Protein AF-A0A531KGP3-F1 (afdb_monomer)

Nearest PDB structures (foldseek):
  5v5f-assembly1_B  TM=4.474E-01  e=3.057E+00  Arabidopsis thaliana

Structure (mmCIF, N/CA/C/O backbone):
data_AF-A0A531KGP3-F1
#
_entry.id   AF-A0A531KGP3-F1
#
loop_
_atom_site.group_PDB
_atom_site.id
_atom_site.type_symbol
_atom_site.label_atom_id
_atom_site.label_alt_id
_atom_site.label_comp_id
_atom_site.label_asym_id
_atom_site.label_entity_id
_atom_site.label_seq_id
_atom_site.pdbx_PDB_ins_code
_atom_site.Cartn_x
_atom_site.Cartn_y
_atom_site.Cartn_z
_atom_site.occupancy
_atom_site.B_iso_or_equiv
_atom_site.auth_seq_id
_atom_site.auth_comp_id
_atom_site.auth_asym_id
_atom_site.auth_atom_id
_atom_site.pdbx_PDB_model_num
ATOM 1 N N . MET A 1 1 ? 2.936 5.260 2.602 1.00 81.25 1 MET A N 1
ATOM 2 C C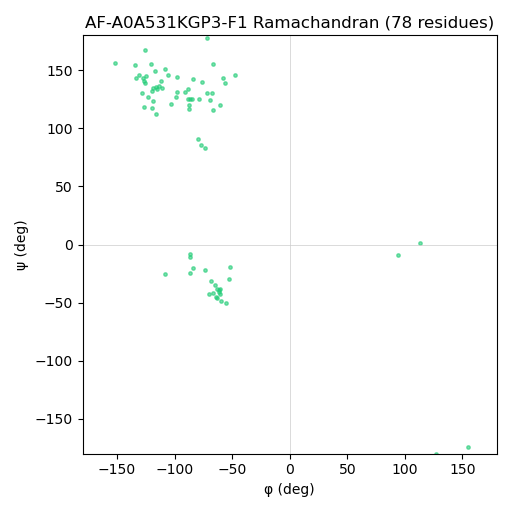A . MET A 1 1 ? 1.834 4.896 3.518 1.00 81.25 1 MET A CA 1
ATOM 3 C C . MET A 1 1 ? 0.510 5.300 2.895 1.00 81.25 1 MET A C 1
ATOM 5 O O . MET A 1 1 ? 0.459 6.364 2.285 1.00 81.25 1 MET A O 1
ATOM 9 N N . ALA A 1 2 ? -0.511 4.461 3.027 1.00 85.44 2 ALA A N 1
ATOM 10 C CA . ALA A 1 2 ? -1.881 4.723 2.590 1.00 85.44 2 ALA A CA 1
ATOM 11 C C . ALA A 1 2 ? -2.825 4.518 3.782 1.00 85.44 2 ALA A C 1
ATOM 13 O O . ALA A 1 2 ? -2.621 3.588 4.560 1.00 85.44 2 ALA A O 1
ATOM 14 N N . HIS A 1 3 ? -3.821 5.386 3.935 1.00 88.75 3 HIS A N 1
ATOM 15 C CA . HIS A 1 3 ? -4.832 5.290 4.986 1.00 88.75 3 HIS A CA 1
ATOM 16 C C . HIS A 1 3 ? -6.191 5.053 4.340 1.00 88.75 3 HIS A C 1
ATOM 18 O O . HIS A 1 3 ? -6.522 5.743 3.379 1.00 88.75 3 HIS A O 1
ATOM 24 N N . PHE A 1 4 ? -6.943 4.096 4.873 1.00 89.19 4 PHE A N 1
ATOM 25 C CA . PHE A 1 4 ? -8.300 3.786 4.438 1.00 89.19 4 PHE A CA 1
ATOM 26 C C . PHE A 1 4 ? -9.250 3.887 5.626 1.00 89.19 4 PHE A C 1
ATOM 28 O O . PHE A 1 4 ? -9.009 3.247 6.653 1.00 89.19 4 PHE A O 1
ATOM 35 N N . GLU A 1 5 ? -10.322 4.657 5.481 1.00 88.25 5 GLU A N 1
ATOM 36 C CA . GLU A 1 5 ? -11.365 4.839 6.496 1.00 88.25 5 GLU A CA 1
ATOM 37 C C . GLU A 1 5 ? -12.444 3.750 6.406 1.00 88.25 5 GLU A C 1
ATOM 39 O O . GLU A 1 5 ? -13.072 3.399 7.410 1.00 88.25 5 GLU A O 1
ATOM 44 N N . ALA A 1 6 ? -12.609 3.145 5.230 1.00 87.56 6 ALA A N 1
ATOM 45 C CA . ALA A 1 6 ? -13.514 2.043 4.962 1.00 87.56 6 ALA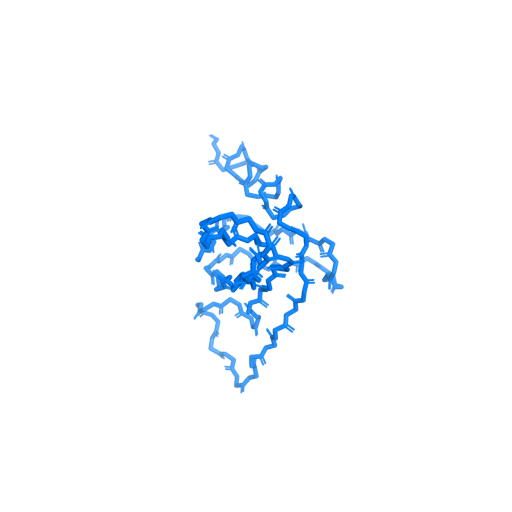 A CA 1
ATOM 46 C C . ALA A 1 6 ? -12.761 0.796 4.451 1.00 87.56 6 ALA A C 1
ATOM 48 O O . ALA A 1 6 ? -11.656 0.865 3.909 1.00 87.56 6 ALA A O 1
ATOM 49 N N . PRO A 1 7 ? -13.334 -0.404 4.646 1.00 87.75 7 PRO A N 1
ATOM 50 C CA . PRO A 1 7 ? -12.739 -1.624 4.125 1.00 87.75 7 PRO A CA 1
ATOM 51 C C . PRO A 1 7 ? -12.798 -1.653 2.589 1.00 87.75 7 PRO A C 1
ATOM 53 O O . PRO A 1 7 ? -13.862 -1.470 1.993 1.00 87.75 7 PRO A O 1
ATOM 56 N N . PHE A 1 8 ? -11.667 -1.939 1.947 1.00 87.38 8 PHE A N 1
ATOM 57 C CA . PHE A 1 8 ? -11.451 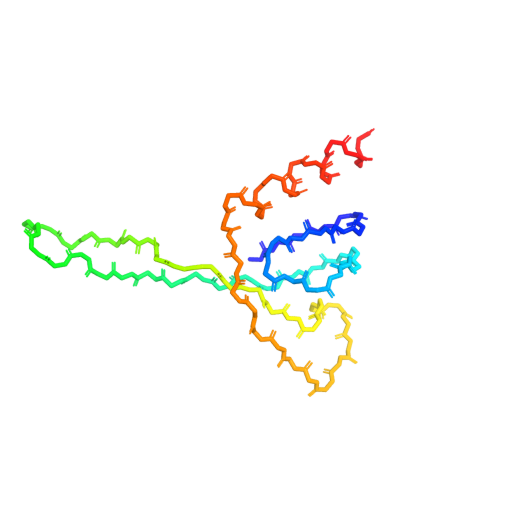-1.781 0.504 1.00 87.38 8 PHE A CA 1
ATOM 58 C C . PHE A 1 8 ? -10.954 -3.078 -0.150 1.00 87.38 8 PHE A C 1
ATOM 60 O O . PHE A 1 8 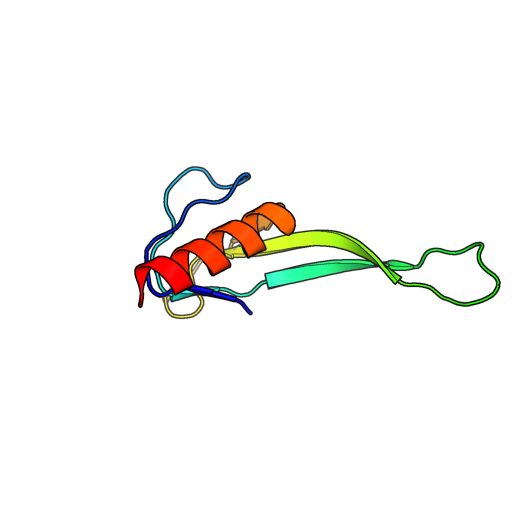? -10.571 -4.033 0.521 1.00 87.38 8 PHE A O 1
ATOM 67 N N . MET A 1 9 ? -10.969 -3.122 -1.482 1.00 86.06 9 MET A N 1
ATOM 68 C CA . MET A 1 9 ? -10.458 -4.240 -2.281 1.00 86.06 9 MET A CA 1
ATOM 69 C C . MET A 1 9 ? -9.464 -3.709 -3.313 1.00 86.06 9 MET A C 1
ATOM 71 O O . MET A 1 9 ? -9.679 -2.631 -3.868 1.00 86.06 9 MET A O 1
ATOM 75 N N . LEU A 1 10 ? -8.408 -4.475 -3.577 1.00 85.50 10 LEU A N 1
ATOM 76 C CA . LEU A 1 10 ? -7.405 -4.188 -4.604 1.00 85.50 10 LEU A CA 1
ATOM 77 C C . LEU A 1 10 ? -7.137 -5.447 -5.425 1.00 85.50 10 LEU A C 1
ATOM 79 O O . LEU A 1 10 ? -7.092 -6.546 -4.867 1.00 85.50 10 LEU A O 1
ATOM 83 N N . GLY A 1 11 ? -6.913 -5.289 -6.730 1.00 77.44 11 GLY A N 1
ATOM 84 C CA . GLY A 1 11 ? -6.332 -6.347 -7.549 1.00 77.44 11 GLY A CA 1
ATOM 85 C C . GLY A 1 11 ? -4.987 -6.816 -6.985 1.00 77.44 11 GLY A C 1
ATOM 86 O O . GLY A 1 11 ? -4.192 -6.025 -6.478 1.00 77.44 11 GLY A O 1
ATOM 87 N N . GLY A 1 12 ? -4.765 -8.133 -7.008 1.00 72.75 12 GLY A N 1
ATOM 88 C CA . GLY A 1 12 ? -3.606 -8.790 -6.385 1.00 72.75 12 GLY A CA 1
ATOM 89 C C . GLY A 1 12 ? -3.856 -9.307 -4.964 1.00 72.75 12 GLY A C 1
ATOM 90 O O . GLY A 1 12 ? -3.034 -10.055 -4.435 1.00 72.75 12 GLY A O 1
ATOM 91 N N . LEU A 1 13 ? -4.999 -8.967 -4.361 1.00 79.25 13 LEU A N 1
ATOM 92 C CA . LEU A 1 13 ? -5.387 -9.393 -3.020 1.00 79.25 13 LEU A CA 1
ATOM 93 C C . LEU A 1 13 ? -6.675 -10.219 -3.049 1.00 79.25 13 LEU A C 1
ATOM 95 O O . LEU A 1 13 ? -7.722 -9.757 -3.499 1.00 79.25 13 LEU A O 1
ATOM 99 N N . ASP A 1 14 ? -6.608 -11.441 -2.520 1.00 71.12 14 ASP A N 1
ATOM 100 C CA . ASP A 1 14 ? -7.779 -12.300 -2.343 1.00 71.12 14 ASP A CA 1
ATOM 101 C C . ASP A 1 14 ? -8.597 -11.848 -1.125 1.00 71.12 14 ASP A C 1
ATOM 103 O O . ASP A 1 14 ? -8.445 -12.352 -0.010 1.00 71.12 14 ASP A O 1
ATOM 107 N N . GLY A 1 15 ? -9.482 -10.876 -1.353 1.00 80.06 15 GLY A N 1
ATOM 108 C CA . GLY A 1 15 ? -10.518 -10.474 -0.404 1.00 80.06 15 GLY A CA 1
ATOM 109 C C . GLY A 1 15 ? -10.546 -8.984 -0.073 1.00 80.06 15 GLY A C 1
ATOM 110 O O . GLY A 1 15 ? -9.771 -8.178 -0.582 1.00 80.06 15 GLY A O 1
ATOM 111 N N . GLN A 1 16 ? -11.490 -8.618 0.796 1.00 85.62 16 GLN A N 1
ATOM 112 C CA . GLN A 1 16 ? -11.634 -7.257 1.300 1.00 85.62 16 GLN A CA 1
ATOM 113 C C . GLN A 1 16 ? -10.701 -7.035 2.489 1.00 85.62 16 GLN A C 1
ATOM 115 O O . GLN A 1 16 ? -10.738 -7.774 3.476 1.00 85.62 16 GLN A O 1
ATOM 120 N N . LEU A 1 17 ? -9.877 -5.999 2.390 1.00 84.56 17 LEU A N 1
ATOM 121 C CA . LEU A 1 17 ? -8.999 -5.557 3.456 1.00 84.56 17 LEU A CA 1
ATOM 122 C C . LEU A 1 17 ? -9.756 -4.645 4.427 1.00 84.56 17 LEU A C 1
ATOM 124 O O . LEU A 1 17 ? -10.593 -3.847 3.998 1.00 84.56 17 LEU A O 1
ATOM 128 N N . PRO A 1 18 ? -9.486 -4.742 5.740 1.00 85.50 18 PRO A N 1
ATOM 129 C CA . PRO A 1 18 ? -10.090 -3.848 6.717 1.00 85.50 18 PRO A CA 1
ATOM 130 C C . PRO A 1 18 ? -9.598 -2.404 6.538 1.00 85.50 18 PRO A C 1
ATOM 132 O O . PRO A 1 18 ? -8.494 -2.171 6.051 1.00 85.50 18 PRO A O 1
ATOM 135 N N . ALA A 1 19 ? -10.393 -1.435 6.987 1.00 88.00 19 ALA A N 1
ATOM 136 C CA . ALA A 1 19 ? -9.949 -0.049 7.118 1.00 88.00 19 ALA A CA 1
ATOM 137 C C . ALA A 1 19 ? -8.718 0.045 8.041 1.00 88.00 19 ALA A C 1
ATOM 139 O O . ALA A 1 19 ? -8.617 -0.690 9.032 1.00 88.00 19 ALA A O 1
ATOM 140 N N . GLY A 1 20 ? -7.786 0.941 7.727 1.00 88.25 20 GLY A N 1
ATOM 141 C CA . GLY A 1 20 ? -6.600 1.187 8.540 1.00 88.25 20 GLY A CA 1
ATOM 142 C C . GLY A 1 20 ? -5.413 1.754 7.766 1.00 88.25 20 GLY A C 1
ATOM 143 O O . GLY A 1 20 ? -5.492 2.072 6.580 1.00 88.25 20 GLY A O 1
ATOM 144 N N . ASP A 1 21 ? -4.287 1.862 8.470 1.00 89.06 21 ASP A N 1
ATOM 145 C CA . ASP A 1 21 ? -3.022 2.343 7.922 1.00 89.06 21 ASP A CA 1
ATOM 146 C C . ASP A 1 21 ? -2.213 1.201 7.311 1.00 89.06 21 ASP A C 1
ATOM 148 O O . ASP A 1 21 ? -1.800 0.271 8.009 1.00 89.06 21 ASP A O 1
ATOM 152 N N . TYR A 1 22 ? -1.917 1.305 6.023 1.00 89.06 22 TYR A N 1
ATOM 153 C CA . TYR A 1 22 ? -1.118 0.340 5.281 1.00 89.06 22 TYR A CA 1
ATOM 154 C C . TYR A 1 22 ? 0.221 0.939 4.872 1.00 89.06 22 TYR A C 1
ATOM 156 O O . TYR A 1 22 ? 0.336 2.112 4.490 1.00 89.06 22 TYR A O 1
ATOM 164 N N . ASP A 1 23 ? 1.258 0.113 4.958 1.00 87.88 23 ASP A N 1
ATOM 165 C CA . ASP A 1 23 ? 2.569 0.477 4.444 1.00 87.88 23 ASP A CA 1
ATOM 166 C C . ASP A 1 23 ? 2.671 0.083 2.971 1.00 87.88 23 ASP A C 1
ATOM 168 O O . ASP A 1 23 ? 2.227 -1.000 2.593 1.00 87.88 23 ASP A O 1
ATOM 172 N N . ILE A 1 24 ? 3.182 1.001 2.149 1.00 87.56 24 ILE A N 1
ATOM 173 C CA . ILE A 1 24 ? 3.228 0.848 0.693 1.00 87.56 24 ILE A CA 1
ATOM 174 C C . ILE A 1 24 ? 4.664 1.072 0.243 1.00 87.56 24 ILE A C 1
ATOM 176 O O . ILE A 1 24 ? 5.184 2.185 0.395 1.00 87.56 24 ILE A O 1
ATOM 180 N N . ASP A 1 25 ? 5.245 0.044 -0.354 1.00 87.50 25 ASP A N 1
ATOM 181 C CA . ASP A 1 25 ? 6.557 0.065 -0.983 1.00 87.50 25 ASP A CA 1
ATOM 182 C C . ASP A 1 25 ? 6.405 0.250 -2.487 1.00 87.50 25 ASP A C 1
ATOM 184 O O . ASP A 1 25 ? 5.458 -0.236 -3.104 1.00 87.50 25 ASP A O 1
ATOM 188 N N . HIS A 1 26 ? 7.332 0.982 -3.090 1.00 85.06 26 HIS A N 1
ATOM 189 C CA . HIS A 1 26 ? 7.360 1.178 -4.533 1.00 85.06 26 HIS A CA 1
ATOM 190 C C . HIS A 1 26 ? 8.756 0.837 -5.016 1.00 85.06 26 HIS A C 1
ATOM 192 O O . HIS A 1 26 ? 9.737 1.333 -4.464 1.00 85.06 26 HIS A O 1
ATOM 198 N N . ASP A 1 27 ? 8.825 0.002 -6.042 1.00 81.06 27 ASP A N 1
ATOM 199 C CA . ASP A 1 27 ? 10.086 -0.348 -6.672 1.00 81.06 27 ASP A CA 1
ATOM 200 C C . ASP A 1 27 ? 10.374 0.664 -7.778 1.00 81.06 27 ASP A C 1
ATOM 202 O O . ASP A 1 27 ? 9.535 0.903 -8.656 1.00 81.06 27 ASP A O 1
ATOM 206 N N . GLU A 1 28 ? 11.543 1.291 -7.706 1.00 78.81 28 GLU A N 1
ATOM 207 C CA . GLU A 1 28 ? 11.995 2.314 -8.639 1.00 78.81 28 GLU A CA 1
ATOM 208 C C . GLU A 1 28 ? 13.230 1.800 -9.373 1.00 78.81 28 GLU A C 1
ATOM 210 O O . GLU A 1 28 ? 14.301 1.632 -8.791 1.00 78.81 28 GLU A O 1
ATOM 215 N N . GLU A 1 29 ? 13.084 1.559 -10.672 1.00 72.69 29 GLU A N 1
ATOM 216 C CA . GLU A 1 29 ? 14.188 1.131 -11.519 1.00 72.69 29 GLU A CA 1
ATOM 217 C C . GLU A 1 29 ? 14.870 2.358 -12.124 1.00 72.69 29 GLU A C 1
ATOM 219 O O . GLU A 1 29 ? 14.216 3.251 -12.682 1.00 72.69 29 GLU A O 1
ATOM 224 N N . LEU A 1 30 ? 16.201 2.389 -12.027 1.00 76.06 30 LEU A N 1
ATOM 225 C CA . LEU A 1 30 ? 17.013 3.355 -12.750 1.00 76.06 30 LEU A CA 1
ATOM 226 C C . LEU A 1 30 ? 16.910 3.050 -14.245 1.00 76.06 30 LEU A C 1
ATOM 228 O O . LEU A 1 30 ? 17.370 2.012 -14.721 1.00 76.06 30 LEU A O 1
ATOM 232 N N . VAL A 1 31 ? 16.333 3.982 -14.991 1.00 72.25 31 VAL A N 1
ATOM 233 C CA . VAL A 1 31 ? 16.322 3.939 -16.447 1.00 72.25 31 VAL A CA 1
ATOM 234 C C . VAL A 1 31 ? 17.681 4.433 -16.935 1.00 72.25 31 VAL A C 1
ATOM 236 O O . VAL A 1 31 ? 17.898 5.632 -17.113 1.00 72.25 31 VAL A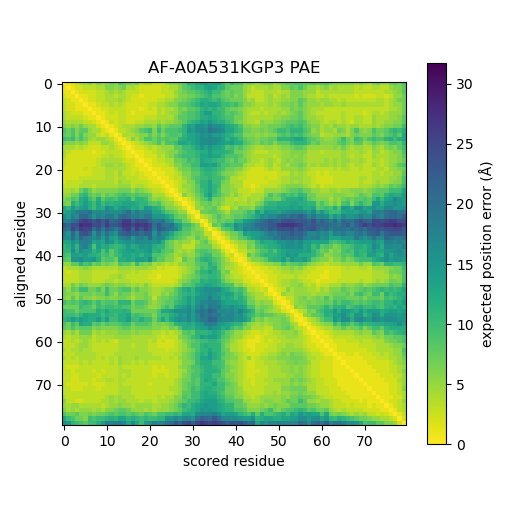 O 1
ATOM 239 N N . ASP A 1 32 ? 18.609 3.496 -17.113 1.00 63.28 32 ASP A N 1
ATOM 240 C CA . ASP A 1 32 ? 19.905 3.756 -17.740 1.00 63.28 32 ASP A CA 1
ATOM 241 C C . ASP A 1 32 ? 19.736 3.872 -19.269 1.00 63.28 32 ASP A C 1
ATOM 243 O O . ASP A 1 32 ? 18.947 3.144 -19.876 1.00 63.28 32 ASP A O 1
ATOM 247 N N . GLY A 1 33 ? 20.434 4.822 -19.899 1.00 62.88 33 GLY A N 1
ATOM 248 C CA . GLY A 1 33 ? 20.348 5.069 -21.349 1.00 62.88 33 GLY A CA 1
ATOM 249 C C . GLY A 1 33 ? 19.729 6.409 -21.767 1.00 62.88 33 GLY A C 1
ATOM 250 O O . GLY A 1 33 ? 19.652 6.703 -22.960 1.00 62.88 33 GLY A O 1
ATOM 251 N N . ILE A 1 34 ? 19.341 7.252 -20.811 1.00 60.75 34 ILE A N 1
ATOM 252 C CA . ILE A 1 34 ? 19.049 8.675 -21.031 1.00 60.75 34 ILE A CA 1
ATOM 253 C C . ILE A 1 34 ? 20.223 9.459 -20.439 1.00 60.75 34 ILE A C 1
ATOM 255 O O . ILE A 1 34 ? 20.802 9.027 -19.447 1.00 60.75 34 ILE A O 1
ATOM 259 N N . SER A 1 35 ? 20.606 10.598 -21.026 1.00 67.19 35 SER A N 1
ATOM 260 C CA . SER A 1 35 ? 21.786 11.367 -20.595 1.00 67.19 35 SER A CA 1
ATOM 261 C C . SER A 1 35 ? 21.813 11.689 -19.092 1.00 67.19 35 SER A C 1
ATOM 263 O O . SER A 1 35 ? 22.888 11.992 -18.578 1.00 67.19 35 SER A O 1
ATOM 265 N N . TRP A 1 36 ? 20.664 11.630 -18.400 1.00 61.97 36 TRP A N 1
ATOM 266 C CA . TRP A 1 36 ? 20.486 11.867 -16.965 1.00 61.97 36 TRP A CA 1
ATOM 267 C C . TRP A 1 36 ? 19.807 10.663 -16.286 1.00 61.97 36 TRP A C 1
ATOM 269 O O . TRP A 1 36 ? 18.916 10.065 -16.894 1.00 61.97 36 TRP A O 1
ATOM 279 N N . PRO A 1 37 ? 20.159 10.341 -15.024 1.00 64.94 37 PRO A N 1
ATOM 280 C CA . PRO A 1 37 ? 19.479 9.297 -14.266 1.00 64.94 37 PRO A CA 1
ATOM 281 C C . PRO A 1 37 ? 18.000 9.657 -14.093 1.00 64.94 37 PRO A C 1
ATOM 283 O O . PRO A 1 37 ? 17.666 10.702 -13.532 1.00 64.94 37 PRO A O 1
ATOM 286 N N . ALA A 1 38 ? 17.121 8.793 -14.597 1.00 71.81 38 ALA A N 1
ATOM 287 C CA . ALA A 1 38 ? 15.682 8.879 -14.401 1.00 71.81 38 ALA A CA 1
ATOM 288 C C . ALA A 1 38 ? 15.206 7.618 -13.679 1.00 71.81 38 ALA A C 1
ATOM 290 O O . ALA A 1 38 ? 15.585 6.509 -14.042 1.00 71.81 38 ALA A O 1
ATOM 291 N N . TRP A 1 39 ? 14.366 7.784 -12.664 1.00 71.56 39 TRP A N 1
ATOM 292 C CA . TRP A 1 39 ? 13.753 6.679 -11.935 1.00 71.56 39 TRP A CA 1
ATOM 293 C C . TRP A 1 39 ? 12.343 6.467 -12.474 1.00 71.56 39 TRP A C 1
ATOM 295 O O . TRP A 1 39 ? 11.560 7.420 -12.538 1.00 71.56 39 TRP A O 1
ATOM 305 N N . ARG A 1 40 ? 12.012 5.237 -12.879 1.00 73.88 40 ARG A N 1
ATOM 306 C CA . ARG A 1 40 ? 10.626 4.858 -13.186 1.00 73.88 40 ARG A CA 1
ATOM 307 C C . ARG A 1 40 ? 10.137 3.879 -12.133 1.00 73.88 40 ARG A C 1
ATOM 309 O O . ARG A 1 40 ? 10.825 2.915 -11.810 1.00 73.88 40 ARG A O 1
ATOM 316 N N . ARG A 1 41 ? 8.927 4.094 -11.628 1.00 77.00 41 ARG A N 1
ATOM 317 C CA . ARG A 1 41 ? 8.262 3.100 -10.786 1.00 77.00 41 ARG A CA 1
ATOM 318 C C . ARG A 1 41 ? 7.881 1.898 -11.639 1.00 77.00 41 ARG A C 1
ATOM 320 O O . ARG A 1 41 ? 7.205 2.068 -12.653 1.00 77.00 41 ARG A O 1
ATOM 327 N N . VAL A 1 42 ? 8.332 0.713 -11.241 1.00 76.25 42 VAL A N 1
ATOM 328 C CA . VAL A 1 42 ? 8.077 -0.546 -11.963 1.00 76.25 42 VAL A CA 1
ATOM 329 C C . VAL A 1 42 ? 7.092 -1.453 -11.235 1.00 76.25 42 VAL A C 1
ATOM 331 O O . VAL A 1 42 ? 6.403 -2.231 -11.887 1.00 76.25 42 VAL A O 1
ATOM 334 N N . ALA A 1 43 ? 6.977 -1.332 -9.912 1.00 82.56 43 ALA A N 1
ATOM 335 C CA . ALA A 1 43 ? 6.035 -2.112 -9.119 1.00 82.56 43 ALA A CA 1
ATOM 336 C C . ALA A 1 43 ? 5.607 -1.353 -7.859 1.00 82.56 43 ALA A C 1
ATOM 338 O O . ALA A 1 43 ? 6.304 -0.457 -7.382 1.00 82.56 43 ALA A O 1
ATOM 339 N N . THR A 1 44 ? 4.440 -1.701 -7.323 1.00 88.19 44 THR A N 1
ATOM 340 C CA . THR A 1 44 ? 3.958 -1.227 -6.022 1.00 88.19 44 THR A CA 1
ATOM 341 C C . THR A 1 44 ? 3.580 -2.430 -5.178 1.00 88.19 44 THR A C 1
ATOM 343 O O . THR A 1 44 ? 3.030 -3.409 -5.678 1.00 88.19 44 THR A O 1
ATOM 346 N N . PHE A 1 45 ? 3.897 -2.368 -3.896 1.00 89.19 45 PHE A N 1
ATOM 347 C CA . PHE A 1 45 ? 3.657 -3.435 -2.949 1.00 89.19 45 PHE A CA 1
ATOM 348 C C . PHE A 1 45 ? 2.982 -2.891 -1.699 1.00 89.19 45 PHE A C 1
ATOM 350 O O . PHE A 1 45 ? 3.263 -1.779 -1.260 1.00 89.19 45 PHE A O 1
ATOM 357 N N . ILE A 1 46 ? 2.110 -3.695 -1.106 1.00 89.00 46 ILE A N 1
ATOM 358 C CA . ILE A 1 46 ? 1.429 -3.389 0.149 1.00 89.00 46 ILE A CA 1
ATOM 359 C C . ILE A 1 46 ? 1.836 -4.384 1.226 1.00 89.00 46 ILE A C 1
ATOM 361 O O . ILE A 1 46 ? 1.871 -5.597 0.999 1.00 89.00 46 ILE A O 1
ATOM 365 N N . HIS A 1 47 ? 2.122 -3.861 2.413 1.00 88.06 47 HIS A N 1
ATOM 366 C CA . HIS A 1 47 ? 2.368 -4.653 3.606 1.00 88.06 47 HIS A CA 1
ATOM 367 C C . HIS A 1 47 ? 1.058 -4.970 4.326 1.00 88.06 47 HIS A C 1
ATOM 369 O O . HIS A 1 47 ? 0.304 -4.073 4.712 1.00 88.06 47 HIS A O 1
ATOM 375 N N . LEU A 1 48 ? 0.830 -6.260 4.554 1.00 85.31 48 LEU A N 1
ATOM 376 C CA . LEU A 1 48 ? -0.296 -6.800 5.298 1.00 85.31 48 LEU A CA 1
ATOM 377 C C . LEU A 1 48 ? 0.148 -7.548 6.552 1.00 85.31 48 LEU A C 1
ATOM 379 O O . LEU A 1 48 ? 1.185 -8.197 6.526 1.00 85.31 48 LEU A O 1
ATOM 383 N N . PRO A 1 49 ? -0.665 -7.568 7.615 1.00 81.75 49 PRO A N 1
ATOM 384 C CA . PRO A 1 49 ? -1.883 -6.776 7.776 1.00 81.75 49 PRO A CA 1
ATOM 385 C C . PRO A 1 49 ? -1.562 -5.292 8.011 1.00 81.75 49 PRO A C 1
ATOM 387 O O . PRO A 1 49 ? -0.394 -4.909 8.066 1.00 81.75 49 PRO A O 1
ATOM 390 N N . ALA A 1 50 ? -2.602 -4.460 8.134 1.00 80.00 50 ALA A N 1
ATOM 391 C CA . ALA A 1 50 ? -2.454 -3.038 8.435 1.00 80.00 50 ALA A CA 1
ATOM 392 C C . ALA A 1 50 ? -1.490 -2.817 9.610 1.00 80.00 50 ALA A C 1
ATOM 394 O O . ALA A 1 50 ? -1.470 -3.590 10.571 1.00 80.00 50 ALA A O 1
ATOM 395 N N . ARG A 1 51 ? -0.737 -1.718 9.574 1.00 77.44 51 ARG A N 1
ATOM 396 C CA . ARG A 1 51 ? 0.225 -1.313 10.610 1.00 77.44 51 ARG A CA 1
ATOM 397 C C . ARG A 1 51 ? -0.402 -1.266 12.009 1.00 77.44 51 ARG A C 1
ATOM 399 O O . ARG A 1 51 ? 0.283 -1.486 13.006 1.00 77.44 51 ARG A O 1
ATOM 406 N N . THR A 1 52 ? -1.698 -0.975 12.086 1.00 68.94 52 THR A N 1
ATOM 407 C CA . THR A 1 52 ? -2.481 -0.928 13.329 1.00 68.94 52 THR A CA 1
ATOM 408 C C . THR A 1 52 ? -2.786 -2.315 13.902 1.00 68.94 52 THR A C 1
ATOM 410 O O . THR A 1 52 ? -3.017 -2.452 15.106 1.00 68.94 52 THR A O 1
ATOM 413 N N . VAL A 1 53 ? -2.746 -3.364 13.078 1.00 76.19 53 VAL A N 1
ATOM 414 C CA . VAL A 1 53 ? -3.022 -4.745 13.475 1.00 76.19 53 VAL A CA 1
ATOM 415 C C . VAL A 1 53 ? -1.736 -5.391 13.983 1.00 76.19 53 VAL A C 1
ATOM 417 O O . VAL A 1 53 ? -0.777 -5.607 13.245 1.00 76.19 53 VAL A O 1
ATOM 420 N N . LYS A 1 54 ? -1.722 -5.766 15.266 1.00 68.44 54 LYS A N 1
ATOM 421 C CA . LYS A 1 54 ? -0.612 -6.522 15.862 1.00 68.44 54 LYS A CA 1
ATOM 422 C C . LYS A 1 54 ? -0.633 -7.973 15.384 1.00 68.44 54 LYS A C 1
ATOM 424 O O . LYS A 1 54 ? -1.141 -8.848 16.080 1.00 68.44 54 LYS A O 1
ATOM 429 N N . SER A 1 55 ? -0.067 -8.225 14.210 1.00 71.69 55 SER A N 1
ATOM 430 C CA . SER A 1 55 ? 0.157 -9.579 13.705 1.00 71.69 55 SER A CA 1
ATOM 431 C C . SER A 1 55 ? 1.634 -9.945 13.723 1.0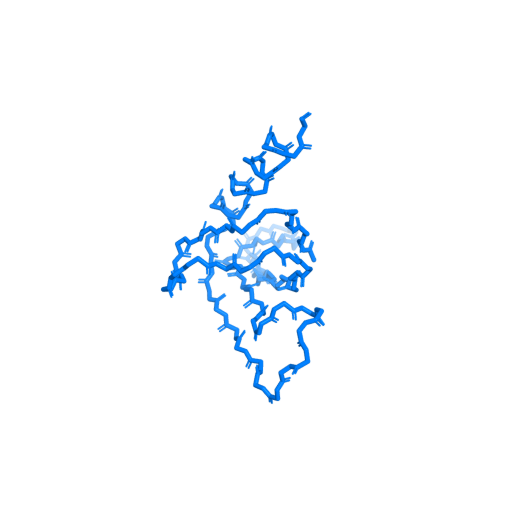0 71.69 55 SER A C 1
ATOM 433 O O . SER A 1 55 ? 2.509 -9.088 13.627 1.00 71.69 55 SER A O 1
ATOM 435 N N . ARG A 1 56 ? 1.917 -11.241 13.882 1.00 70.56 56 ARG A N 1
ATOM 436 C CA . ARG A 1 56 ? 3.290 -11.771 13.902 1.00 70.56 56 ARG A CA 1
ATOM 437 C C . ARG A 1 56 ? 3.819 -12.096 12.504 1.00 70.56 56 ARG A C 1
ATOM 439 O O . ARG A 1 56 ? 4.994 -12.415 12.357 1.00 70.56 56 ARG A O 1
ATOM 446 N N . THR A 1 57 ? 2.948 -12.028 11.504 1.00 72.88 57 THR A N 1
ATOM 447 C CA . THR A 1 57 ? 3.250 -12.293 10.102 1.00 72.88 57 THR A CA 1
ATOM 448 C C . THR A 1 57 ? 2.962 -11.044 9.291 1.00 72.88 57 THR A C 1
ATOM 450 O O . THR A 1 57 ? 1.810 -10.613 9.232 1.00 72.88 57 THR A O 1
ATOM 453 N N . SER A 1 58 ? 4.004 -10.499 8.669 1.00 79.31 58 SER A N 1
ATOM 454 C CA . SER A 1 58 ? 3.881 -9.469 7.645 1.00 79.31 58 SER A CA 1
ATOM 455 C C . SER A 1 58 ? 3.962 -10.139 6.275 1.00 79.31 58 SER A C 1
ATOM 457 O O . SER A 1 58 ? 4.857 -10.951 6.042 1.00 79.31 58 SER A O 1
ATOM 459 N N . GLN A 1 59 ? 3.036 -9.829 5.379 1.00 83.19 59 GLN A N 1
ATOM 460 C CA . GLN A 1 59 ? 3.036 -10.264 3.990 1.00 83.19 59 GLN A CA 1
ATOM 461 C C . GLN A 1 59 ? 3.225 -9.046 3.098 1.00 83.19 59 GLN A C 1
ATOM 463 O O . GLN A 1 59 ? 2.607 -8.014 3.331 1.00 83.19 59 GLN A O 1
ATOM 468 N N . LEU A 1 60 ? 4.069 -9.182 2.083 1.00 86.38 60 LEU A N 1
ATOM 469 C CA . LEU A 1 60 ? 4.233 -8.183 1.040 1.00 86.38 60 LEU A CA 1
ATOM 470 C C . LEU A 1 60 ? 3.503 -8.685 -0.203 1.00 86.38 60 LEU A C 1
ATOM 472 O O . LEU A 1 60 ? 3.802 -9.779 -0.687 1.00 86.38 60 LEU A O 1
ATOM 476 N N . VAL A 1 61 ? 2.533 -7.917 -0.685 1.00 87.00 61 VAL A N 1
ATOM 477 C CA . VAL A 1 61 ? 1.711 -8.292 -1.841 1.00 87.00 61 VAL A CA 1
ATOM 478 C C . VAL A 1 61 ? 1.893 -7.259 -2.940 1.00 87.00 61 VAL A C 1
ATOM 480 O O . VAL A 1 61 ? 1.834 -6.064 -2.670 1.00 87.00 61 VAL A O 1
ATOM 483 N N . ALA A 1 62 ? 2.136 -7.714 -4.169 1.00 88.19 62 ALA A N 1
ATOM 484 C CA . ALA A 1 62 ? 2.206 -6.838 -5.332 1.00 88.19 62 ALA A CA 1
ATOM 485 C C . ALA A 1 62 ? 0.802 -6.340 -5.689 1.00 88.19 62 ALA A C 1
ATOM 487 O O . ALA A 1 62 ? -0.129 -7.140 -5.787 1.00 88.19 62 ALA A O 1
ATOM 488 N N . ILE A 1 63 ? 0.669 -5.032 -5.877 1.00 88.56 63 ILE A N 1
ATOM 489 C CA . ILE A 1 63 ? -0.587 -4.368 -6.222 1.00 88.56 63 ILE A CA 1
ATOM 490 C C . ILE A 1 63 ? -0.367 -3.362 -7.347 1.00 88.56 63 ILE A C 1
ATOM 492 O O . ILE A 1 63 ? 0.715 -2.789 -7.501 1.00 88.56 63 ILE A O 1
ATOM 496 N N . ASP A 1 64 ? -1.427 -3.091 -8.097 1.00 86.81 64 ASP A N 1
ATOM 497 C CA . ASP A 1 64 ? -1.429 -2.034 -9.097 1.00 86.81 64 ASP A CA 1
ATOM 498 C C . ASP A 1 64 ? -1.620 -0.658 -8.444 1.00 86.81 64 ASP A C 1
ATOM 500 O O . ASP A 1 64 ? -2.601 -0.395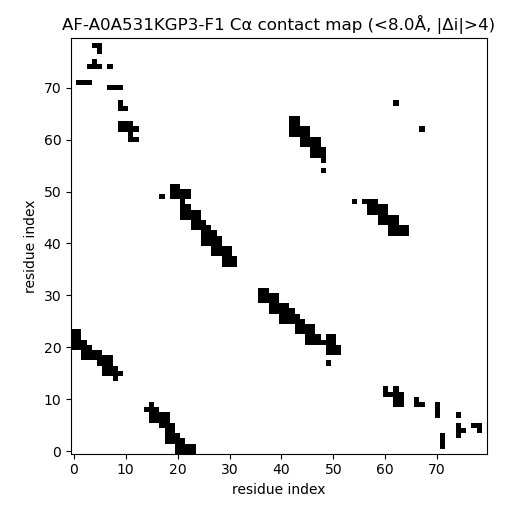 -7.745 1.00 86.81 64 ASP A O 1
ATOM 504 N N . PHE A 1 65 ? -0.692 0.267 -8.709 1.00 84.38 65 PHE A N 1
ATOM 505 C CA . PHE A 1 65 ? -0.751 1.632 -8.171 1.00 84.38 65 PHE A CA 1
ATOM 506 C C . PHE A 1 65 ? -2.019 2.382 -8.609 1.00 84.38 65 PHE A C 1
ATOM 508 O O . PHE A 1 65 ? -2.630 3.101 -7.822 1.00 84.38 65 PHE A O 1
ATOM 515 N N . ALA A 1 66 ? -2.451 2.183 -9.858 1.00 86.94 66 ALA A N 1
ATOM 516 C CA . ALA A 1 66 ? -3.665 2.806 -10.380 1.00 86.94 66 ALA A CA 1
ATOM 517 C C . ALA A 1 66 ? -4.932 2.305 -9.660 1.00 86.94 66 ALA A C 1
ATOM 519 O O . ALA A 1 66 ? -5.872 3.076 -9.434 1.00 86.94 66 ALA A O 1
ATOM 520 N N . GLU A 1 67 ? -4.955 1.028 -9.269 1.00 88.06 67 GLU A N 1
ATOM 521 C CA . GLU A 1 67 ? -6.032 0.476 -8.446 1.00 88.06 67 GLU A CA 1
ATOM 522 C C . GLU A 1 67 ? -5.978 1.034 -7.027 1.00 88.06 67 GLU A C 1
ATOM 524 O O . GLU A 1 67 ? -7.017 1.440 -6.507 1.00 88.06 67 GLU A O 1
ATOM 529 N N . LEU A 1 68 ? -4.779 1.141 -6.439 1.00 88.12 68 LEU A N 1
ATOM 530 C CA . LEU A 1 68 ? -4.575 1.753 -5.124 1.00 88.12 68 LEU A CA 1
ATOM 531 C C . LEU A 1 68 ? -5.132 3.179 -5.067 1.00 88.12 68 LEU A C 1
ATOM 533 O O . LEU A 1 68 ? -5.915 3.497 -4.172 1.00 88.12 68 LEU A O 1
ATOM 537 N N . GLU A 1 69 ? -4.782 4.025 -6.037 1.00 88.69 69 GLU A N 1
ATOM 538 C CA . GLU A 1 69 ? -5.302 5.396 -6.113 1.00 88.69 69 GLU A CA 1
ATOM 539 C C . GLU A 1 69 ? -6.819 5.439 -6.309 1.00 88.69 69 GLU A C 1
ATOM 541 O O . GLU A 1 69 ? -7.505 6.289 -5.739 1.00 88.69 69 GLU A O 1
ATOM 546 N N . THR A 1 70 ? -7.362 4.526 -7.115 1.00 90.00 70 THR A N 1
ATOM 547 C CA . THR A 1 70 ? -8.808 4.444 -7.344 1.00 90.00 70 THR A CA 1
ATOM 548 C C . THR A 1 70 ? -9.546 4.023 -6.076 1.00 90.00 70 THR A C 1
ATOM 550 O O . THR A 1 70 ? -10.593 4.593 -5.768 1.00 90.00 70 THR A O 1
ATOM 553 N N . ALA A 1 71 ? -9.006 3.060 -5.328 1.00 88.62 71 ALA A N 1
ATOM 554 C CA . ALA A 1 71 ? -9.560 2.625 -4.053 1.00 88.62 71 ALA A CA 1
ATOM 555 C C . ALA A 1 71 ? -9.510 3.749 -3.010 1.00 88.62 71 ALA A C 1
ATOM 557 O O . ALA A 1 71 ? -10.526 4.015 -2.379 1.00 88.62 71 ALA A O 1
ATOM 558 N N . LEU A 1 72 ? -8.381 4.457 -2.892 1.00 88.44 72 LEU A N 1
ATOM 559 C CA . LEU A 1 72 ? -8.228 5.605 -1.987 1.00 88.44 72 LEU A CA 1
ATOM 560 C C . LEU A 1 72 ? -9.205 6.736 -2.309 1.00 88.44 72 LEU A C 1
ATOM 562 O O . LEU A 1 72 ? -9.804 7.316 -1.409 1.00 88.44 72 LEU A O 1
ATOM 566 N N . ARG A 1 73 ? -9.392 7.048 -3.594 1.00 89.94 73 ARG A N 1
ATOM 567 C CA . ARG A 1 73 ? -10.347 8.082 -4.009 1.00 89.94 73 ARG A CA 1
ATOM 568 C C . ARG A 1 73 ? -11.773 7.703 -3.626 1.00 89.94 73 ARG A C 1
ATOM 570 O O . ARG A 1 73 ? -12.480 8.521 -3.057 1.00 89.94 73 ARG A O 1
ATOM 577 N N . ARG A 1 74 ? -12.168 6.455 -3.897 1.00 88.06 74 ARG A N 1
ATOM 578 C CA . ARG A 1 74 ? -13.489 5.939 -3.513 1.00 88.06 74 ARG A CA 1
ATOM 579 C C 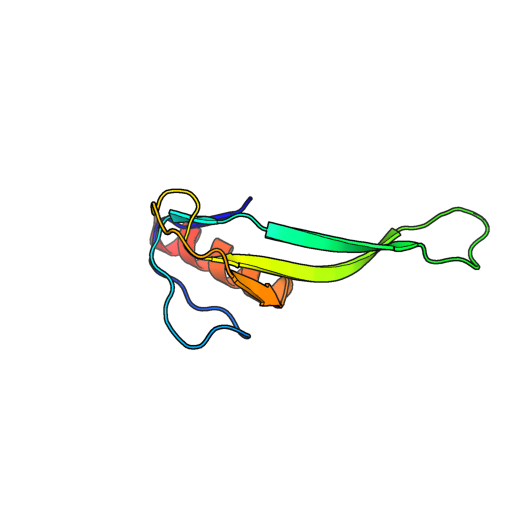. ARG A 1 74 ? -13.688 5.959 -2.004 1.00 88.06 74 ARG A C 1
ATOM 581 O O . ARG A 1 74 ? -14.776 6.291 -1.564 1.00 88.06 74 ARG A O 1
ATOM 588 N N . ASP A 1 75 ? -12.662 5.602 -1.239 1.00 88.06 75 ASP A N 1
ATOM 589 C CA . ASP A 1 75 ? -12.685 5.628 0.223 1.00 88.06 75 ASP A CA 1
ATOM 590 C C . ASP A 1 75 ? -12.952 7.044 0.752 1.00 88.06 75 ASP A C 1
ATOM 592 O O . ASP A 1 75 ? -13.900 7.243 1.506 1.00 88.06 75 ASP A O 1
ATOM 596 N N . GLN A 1 76 ? -12.223 8.039 0.237 1.00 86.06 76 GLN A N 1
ATOM 597 C CA . GLN A 1 76 ? -12.435 9.454 0.563 1.00 86.06 76 GLN A CA 1
ATOM 598 C C . GLN A 1 76 ? -13.827 9.957 0.162 1.00 86.06 76 GLN A C 1
ATOM 600 O O . GLN A 1 76 ? -14.432 10.734 0.894 1.00 86.06 76 GLN A O 1
ATOM 605 N N . GLU A 1 77 ? -14.345 9.528 -0.993 1.00 86.38 77 GLU A N 1
ATOM 606 C CA . GLU A 1 77 ? -15.701 9.880 -1.435 1.00 86.38 77 GLU A CA 1
ATOM 607 C C . GLU A 1 77 ? -16.788 9.235 -0.566 1.00 86.38 77 GLU A C 1
ATOM 609 O O . GLU A 1 77 ? -17.850 9.823 -0.392 1.00 86.38 77 GLU A O 1
ATOM 614 N N . ASN A 1 78 ? -16.536 8.043 -0.019 1.00 78.81 78 ASN A N 1
ATOM 615 C CA . ASN A 1 78 ? -17.482 7.336 0.846 1.00 78.81 78 ASN A CA 1
ATOM 616 C C . ASN A 1 78 ? -17.417 7.794 2.312 1.00 78.81 78 ASN A C 1
ATOM 618 O O . ASN A 1 78 ? -18.349 7.523 3.070 1.00 78.81 78 ASN A O 1
ATOM 622 N N . ALA A 1 79 ? -16.310 8.417 2.721 1.00 67.81 79 ALA A N 1
ATOM 623 C CA . ALA A 1 79 ? -16.119 8.961 4.060 1.00 67.81 79 ALA A CA 1
ATOM 624 C C . ALA A 1 79 ? -16.642 10.406 4.226 1.00 67.81 79 ALA A C 1
ATOM 626 O O . ALA A 1 79 ? -16.722 10.893 5.357 1.00 67.81 79 ALA A O 1
ATOM 627 N N . ALA A 1 80 ? -17.005 11.075 3.124 1.00 52.66 80 ALA A N 1
ATOM 628 C CA . ALA A 1 80 ? -17.615 12.411 3.088 1.00 52.66 80 ALA A CA 1
ATOM 629 C C . ALA A 1 80 ? -19.142 12.378 3.285 1.00 52.66 80 ALA A C 1
ATOM 631 O O . ALA A 1 80 ? -19.659 13.309 3.949 1.00 52.66 80 ALA A O 1
#

Sequence (80 aa):
MAHFEAPFMLGGLDGQLPAGDYDIDHDEELVDGISWPAWRRVATFIHLPARTVKSRTSQLVAIDFAELETALRRDQENAA

Solvent-accessible surface area (backbone atoms only — not comparable to full-atom values): 4790 Å² total; per-residue (Å²): 105,50,74,35,89,48,65,45,65,47,71,78,50,99,55,76,42,74,47,40,42,31,48,55,51,69,44,66,45,74,46,80,90,52,104,56,93,40,76,43,78,77,48,30,31,38,42,32,63,34,73,81,54,94,64,96,60,80,44,81,39,62,36,52,62,70,48,52,53,51,42,49,51,51,36,56,64,72,73,108

Radius of gyration: 14.69 Å; Cα contacts (8 Å, |Δi|>4): 142; chains: 1; bounding box: 39×25×37 Å

Secondary structure (DSSP, 8-state):
-EEESS-B--TTSSSPBPSEEEEEEEEEEEEBTBSS-EEEEEEEEEEES-TTS--S--EEEEE-HHHHHHHHHHHHHHH-

Foldseek 3Di:
DAFFPQFWDFPQDDDTAGGAAKDKDWDWDFPPDPPDTDTDTDWMWIWPDHPPDPDPDIDITTTDPVRVVVRRVVRVVVVD

Me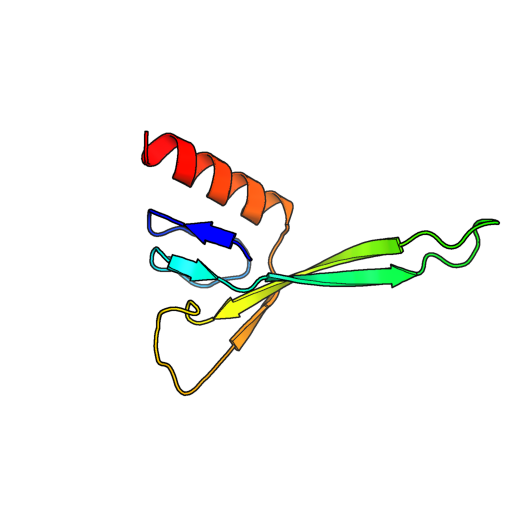an predicted aligned error: 7.37 Å

pLDDT: mean 80.86, std 8.65, range [52.66, 90.0]